Protein AF-A0A8T3LNX6-F1 (afdb_monomer)

Solvent-accessible surface area (backbone atoms only — not comparable to full-atom values): 2894 Å² total; per-residue (Å²): 136,82,63,66,81,80,46,42,68,44,49,55,49,34,37,75,73,48,26,33,44,84,52,99,89,50,77,42,75,33,76,62,20,64,77,40,43,67,66,58,50,50,57,75,64,64,129

Radius of gyration: 10.37 Å; Cα contacts (8 Å, |Δi|>4): 37; chains: 1; bounding box: 26×16×27 Å

Secondary structure (DSSP, 8-state):
---HHHHHHHHHHHHHTTSEEE-SS-EEE-HHHHHTHHHHHHHHH--

Mean predicted aligned error: 3.04 Å

Organism: Escherichia coli (NCBI:txid562)

Structure (mmCIF, N/CA/C/O backbone):
data_AF-A0A8T3LNX6-F1
#
_entry.id   AF-A0A8T3LNX6-F1
#
loop_
_atom_site.group_PDB
_atom_site.id
_atom_site.type_symbol
_atom_site.label_atom_id
_atom_site.label_alt_id
_atom_site.label_comp_id
_atom_site.label_asym_id
_atom_site.label_entity_id
_atom_site.label_seq_id
_atom_site.pdbx_PDB_ins_code
_atom_site.Cartn_x
_atom_site.Cartn_y
_atom_site.Cartn_z
_a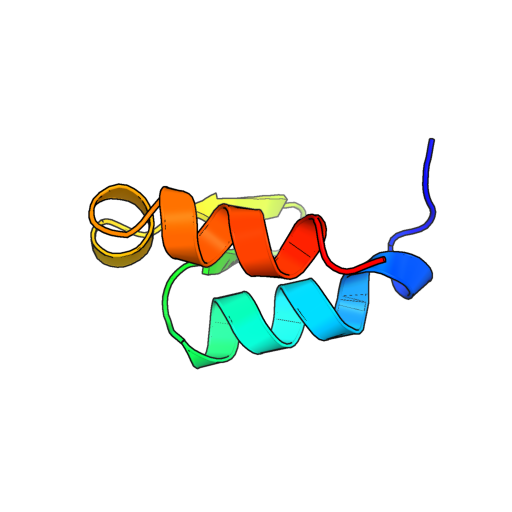tom_site.occupancy
_atom_site.B_iso_or_equiv
_atom_site.auth_seq_id
_atom_site.auth_comp_id
_atom_site.auth_asym_id
_atom_site.auth_atom_id
_atom_site.pdbx_PDB_model_num
ATOM 1 N N . GLY A 1 1 ? 10.703 2.600 -17.146 1.00 72.69 1 GLY A N 1
ATOM 2 C CA . GLY A 1 1 ? 10.079 2.401 -15.826 1.00 72.69 1 GLY A CA 1
ATOM 3 C C . GLY A 1 1 ? 10.155 0.935 -15.461 1.00 72.69 1 GLY A C 1
ATOM 4 O O . GLY A 1 1 ? 10.546 0.145 -16.313 1.00 72.69 1 GLY A O 1
ATOM 5 N N . LEU A 1 2 ? 9.814 0.596 -14.221 1.00 83.56 2 LEU A N 1
ATOM 6 C CA . LEU A 1 2 ? 9.667 -0.784 -13.752 1.00 83.56 2 LEU A CA 1
ATOM 7 C C . LEU A 1 2 ? 8.243 -1.281 -14.066 1.00 83.56 2 LEU A C 1
ATOM 9 O O . LEU A 1 2 ? 7.323 -0.465 -14.076 1.00 83.56 2 LEU A O 1
ATOM 13 N N . CYS A 1 3 ? 8.059 -2.573 -14.358 1.00 89.50 3 CYS A N 1
ATOM 14 C CA . CYS 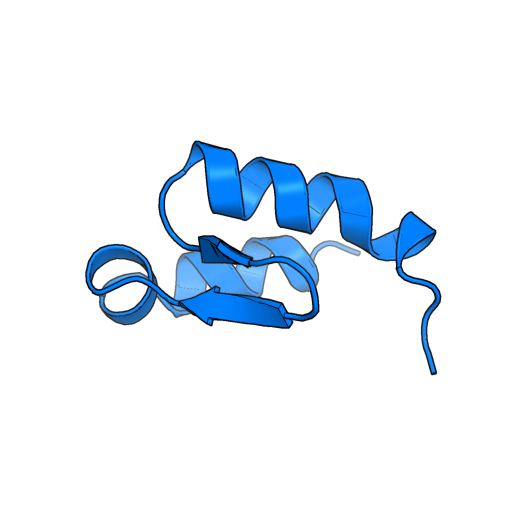A 1 3 ? 6.716 -3.151 -14.515 1.00 89.50 3 CYS A CA 1
ATOM 15 C C . CYS A 1 3 ? 6.078 -3.378 -13.140 1.00 89.50 3 CYS A C 1
ATOM 17 O O . CYS A 1 3 ? 6.786 -3.746 -12.203 1.00 89.50 3 CYS A O 1
ATOM 19 N N . GLU A 1 4 ? 4.758 -3.199 -13.033 1.00 89.06 4 GLU A N 1
ATOM 20 C CA . GLU A 1 4 ? 4.021 -3.433 -11.783 1.00 89.06 4 GLU A CA 1
ATOM 21 C C . GLU A 1 4 ? 4.221 -4.861 -11.273 1.00 89.06 4 GLU A C 1
ATOM 23 O O . GLU A 1 4 ? 4.445 -5.047 -10.084 1.00 89.06 4 GLU A O 1
ATOM 28 N N . ASP A 1 5 ? 4.258 -5.851 -12.169 1.00 92.69 5 ASP A N 1
ATOM 29 C CA . ASP A 1 5 ? 4.462 -7.262 -11.820 1.00 92.69 5 ASP A CA 1
ATOM 30 C C . ASP A 1 5 ? 5.725 -7.507 -10.979 1.00 92.69 5 ASP A C 1
ATOM 32 O O . ASP A 1 5 ? 5.772 -8.451 -10.194 1.00 92.69 5 ASP A O 1
ATOM 36 N N . VAL A 1 6 ? 6.746 -6.652 -11.116 1.00 92.31 6 VAL A N 1
ATOM 37 C CA . VAL A 1 6 ? 7.997 -6.760 -10.352 1.00 92.31 6 VAL A CA 1
ATOM 38 C C . VAL A 1 6 ? 7.814 -6.312 -8.900 1.00 92.31 6 VAL A C 1
ATOM 40 O O . VAL A 1 6 ? 8.482 -6.844 -8.019 1.00 92.31 6 VAL A O 1
ATOM 43 N N . ILE A 1 7 ? 6.921 -5.348 -8.652 1.00 92.00 7 ILE A N 1
ATOM 44 C CA . ILE A 1 7 ? 6.661 -4.774 -7.321 1.00 92.00 7 ILE A CA 1
ATOM 45 C C . ILE A 1 7 ? 5.332 -5.227 -6.710 1.00 92.00 7 ILE A C 1
ATOM 47 O O . ILE A 1 7 ? 4.994 -4.819 -5.599 1.00 92.00 7 ILE A O 1
ATOM 51 N N . ARG A 1 8 ? 4.548 -6.038 -7.432 1.00 95.00 8 ARG A N 1
ATOM 52 C CA . ARG A 1 8 ? 3.240 -6.522 -6.984 1.00 95.00 8 ARG A CA 1
ATOM 53 C C . ARG A 1 8 ? 3.314 -7.260 -5.639 1.00 95.00 8 ARG A C 1
ATOM 55 O O . ARG A 1 8 ? 2.496 -6.939 -4.781 1.00 95.00 8 ARG A O 1
ATOM 62 N N . PRO A 1 9 ? 4.301 -8.144 -5.384 1.00 95.12 9 PRO A N 1
ATOM 63 C CA . PRO A 1 9 ? 4.437 -8.783 -4.074 1.00 95.12 9 PRO A CA 1
ATOM 64 C C . PRO A 1 9 ? 4.618 -7.775 -2.927 1.00 95.12 9 PRO A C 1
ATOM 66 O O . PRO A 1 9 ? 3.990 -7.902 -1.880 1.00 95.12 9 PRO A O 1
ATOM 69 N N . GLN A 1 10 ? 5.437 -6.743 -3.141 1.00 95.56 10 GLN A N 1
ATOM 70 C CA . GLN A 1 10 ? 5.712 -5.682 -2.172 1.00 95.56 10 GLN A CA 1
ATOM 71 C C . GLN A 1 10 ? 4.479 -4.796 -1.948 1.00 95.56 10 GLN A C 1
ATOM 73 O O . GLN A 1 10 ? 4.211 -4.382 -0.821 1.00 95.56 10 GLN A O 1
ATOM 78 N N . LEU A 1 11 ? 3.710 -4.517 -3.007 1.00 95.69 11 LEU A N 1
ATOM 79 C CA . LEU A 1 11 ? 2.434 -3.802 -2.921 1.00 95.69 11 LEU A CA 1
ATOM 80 C C . LEU A 1 11 ? 1.410 -4.588 -2.104 1.00 95.69 11 LEU A C 1
ATOM 82 O O . LEU A 1 11 ? 0.809 -4.025 -1.189 1.00 95.69 11 LEU A O 1
ATOM 86 N N . ASP A 1 12 ? 1.237 -5.875 -2.400 1.00 96.75 12 ASP A N 1
ATOM 87 C CA . ASP A 1 12 ? 0.292 -6.732 -1.685 1.00 96.75 12 ASP A CA 1
ATOM 88 C C . ASP A 1 12 ? 0.680 -6.853 -0.199 1.00 96.75 12 ASP A C 1
ATOM 90 O O . ASP A 1 12 ? -0.188 -6.775 0.673 1.00 96.75 12 ASP A O 1
ATOM 94 N N . GLU A 1 13 ? 1.978 -6.940 0.117 1.00 96.38 13 GLU A N 1
ATOM 95 C CA . GLU A 1 13 ? 2.464 -6.917 1.501 1.00 96.38 13 GLU A CA 1
ATOM 96 C C . GLU A 1 13 ? 2.199 -5.566 2.185 1.00 96.38 13 GLU A C 1
ATOM 98 O O . GLU A 1 13 ? 1.666 -5.523 3.296 1.00 96.38 13 GLU A O 1
ATOM 103 N N . ALA A 1 14 ? 2.479 -4.446 1.515 1.00 97.06 14 ALA A N 1
ATOM 104 C CA . ALA A 1 14 ? 2.204 -3.112 2.044 1.00 97.06 14 ALA A CA 1
ATOM 105 C C . ALA A 1 14 ? 0.700 -2.863 2.283 1.00 97.06 14 ALA A C 1
ATOM 107 O O . ALA A 1 14 ? 0.331 -2.165 3.233 1.00 97.06 14 ALA A O 1
ATOM 108 N N . ILE A 1 15 ? -0.176 -3.438 1.455 1.00 97.50 15 ILE A N 1
ATOM 109 C CA . ILE A 1 15 ? -1.633 -3.402 1.643 1.00 97.50 15 ILE A CA 1
ATOM 110 C C . ILE A 1 15 ? -2.040 -4.289 2.825 1.00 97.50 15 ILE A C 1
ATOM 112 O O . ILE A 1 15 ? -2.807 -3.849 3.682 1.00 97.50 15 ILE A O 1
ATOM 116 N N . ALA A 1 16 ? -1.498 -5.507 2.923 1.00 97.56 16 ALA A N 1
ATOM 117 C CA . ALA A 1 16 ? -1.784 -6.432 4.021 1.00 97.56 16 ALA A CA 1
ATOM 118 C C . ALA A 1 16 ? -1.361 -5.871 5.393 1.00 97.56 16 ALA A C 1
ATOM 120 O O . ALA A 1 16 ? -2.075 -6.046 6.379 1.00 97.56 16 ALA A O 1
ATOM 121 N N . GLN A 1 17 ? -0.244 -5.138 5.446 1.00 96.31 17 GLN A N 1
ATOM 122 C CA . GLN A 1 17 ? 0.234 -4.419 6.637 1.00 96.31 17 GLN A CA 1
ATOM 123 C C . GLN A 1 17 ? -0.564 -3.130 6.928 1.00 96.31 17 GLN A C 1
ATOM 125 O O . GLN A 1 17 ? -0.363 -2.466 7.950 1.00 96.31 17 GLN A O 1
ATOM 130 N N . GLY A 1 18 ? -1.473 -2.740 6.031 1.00 97.25 18 GLY A N 1
ATOM 131 C CA . GLY A 1 18 ? -2.279 -1.528 6.151 1.00 97.25 18 GLY A CA 1
ATOM 132 C C . GLY A 1 18 ? -1.483 -0.238 5.956 1.00 97.25 18 GLY A C 1
ATOM 133 O O . GLY A 1 18 ? -1.904 0.814 6.439 1.00 97.25 18 GLY A O 1
ATOM 134 N N . TYR A 1 19 ? -0.333 -0.294 5.283 1.00 97.81 19 TYR A N 1
ATOM 135 C CA . TYR A 1 19 ? 0.457 0.885 4.922 1.00 97.81 19 TYR A CA 1
ATOM 136 C C . TYR A 1 19 ? -0.076 1.575 3.667 1.00 97.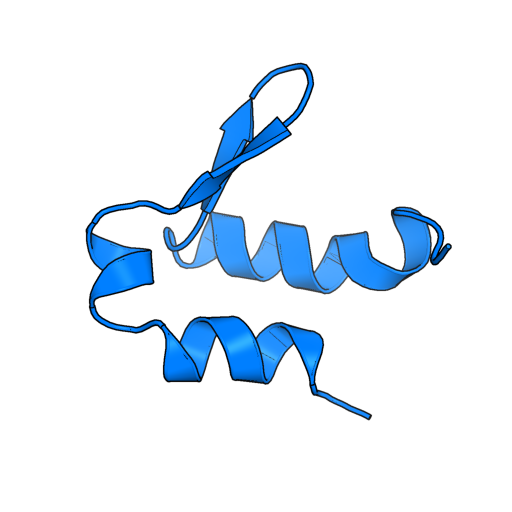81 19 TYR A C 1
ATOM 138 O O . TYR A 1 19 ? -0.034 2.804 3.576 1.00 97.81 19 TYR A O 1
ATOM 146 N N . LEU A 1 20 ? -0.610 0.794 2.727 1.00 97.94 20 LEU A N 1
ATOM 147 C CA . LEU A 1 20 ? -1.211 1.277 1.490 1.00 97.94 20 LEU A CA 1
ATOM 148 C C . LEU A 1 20 ? -2.668 0.830 1.369 1.00 97.94 20 LEU A C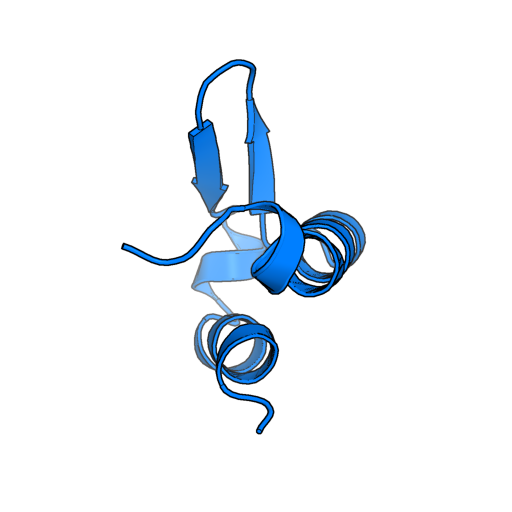 1
ATOM 150 O O . LEU A 1 20 ? -3.090 -0.171 1.940 1.00 97.94 20 LEU A O 1
ATOM 154 N N . THR A 1 21 ? -3.428 1.580 0.580 1.00 97.12 21 THR A N 1
ATOM 155 C CA . THR A 1 21 ? -4.767 1.209 0.114 1.00 97.12 21 THR A CA 1
ATOM 156 C C . THR A 1 21 ? -4.760 1.234 -1.406 1.00 97.12 21 THR A C 1
ATOM 158 O O . THR A 1 21 ? -4.290 2.208 -1.994 1.00 97.12 21 THR A O 1
ATOM 161 N N . GLU A 1 22 ? -5.279 0.192 -2.042 1.00 96.62 22 GLU A N 1
ATOM 162 C CA . GLU A 1 22 ? -5.413 0.130 -3.498 1.00 96.62 22 GLU A CA 1
ATOM 163 C C . GLU A 1 22 ? -6.725 0.792 -3.943 1.00 96.62 22 GLU A C 1
ATOM 165 O O . GLU A 1 22 ? -7.806 0.478 -3.441 1.00 96.62 22 GLU A O 1
ATOM 170 N N . CYS A 1 23 ? -6.617 1.754 -4.856 1.00 94.06 23 CYS A N 1
ATOM 171 C CA . CYS A 1 23 ? -7.723 2.363 -5.591 1.00 94.06 23 CYS A CA 1
ATOM 172 C C . CYS A 1 23 ? -7.670 1.893 -7.053 1.00 94.06 23 CYS A C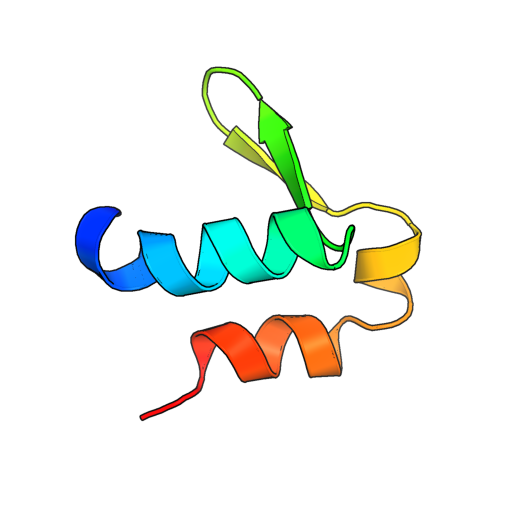 1
ATOM 174 O O . CYS A 1 23 ? -6.704 1.265 -7.469 1.00 94.06 23 CYS A O 1
ATOM 176 N N . ALA A 1 24 ? -8.698 2.216 -7.845 1.00 91.50 24 ALA A N 1
ATOM 177 C CA . ALA A 1 24 ? -8.819 1.718 -9.220 1.00 91.50 24 ALA A CA 1
ATOM 178 C C . ALA A 1 24 ? -7.602 2.029 -10.115 1.00 91.50 24 ALA A C 1
ATOM 180 O O . ALA A 1 24 ? -7.244 1.201 -10.944 1.00 91.50 24 ALA A O 1
ATOM 181 N N . ASP A 1 25 ? -6.968 3.191 -9.923 1.00 92.81 25 ASP A N 1
ATOM 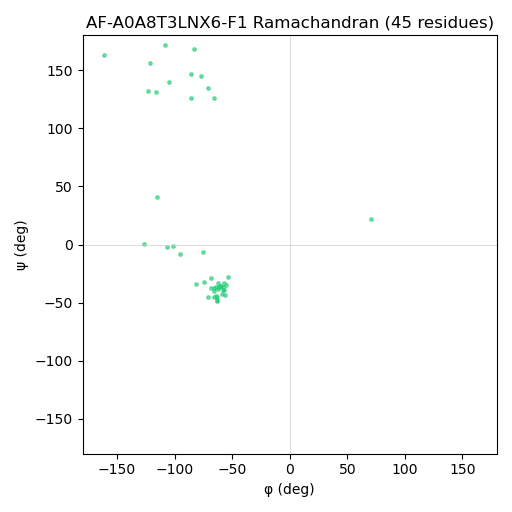182 C CA . ASP A 1 25 ? -5.885 3.678 -10.791 1.00 92.81 25 ASP A CA 1
ATOM 183 C C . ASP A 1 25 ? -4.602 4.057 -10.023 1.00 92.81 25 ASP A C 1
ATOM 185 O O . ASP A 1 25 ? -3.647 4.559 -10.616 1.00 92.81 25 ASP A O 1
ATOM 189 N N . TYR A 1 26 ? -4.583 3.907 -8.693 1.00 92.88 26 TYR A N 1
ATOM 190 C CA . TYR A 1 26 ? -3.465 4.346 -7.849 1.00 92.88 26 TYR A CA 1
ATOM 191 C C . TYR A 1 26 ? -3.460 3.669 -6.475 1.00 92.88 26 TYR A C 1
ATOM 193 O O . TYR A 1 26 ? -4.483 3.184 -5.998 1.00 92.88 26 TYR A O 1
ATOM 201 N N . TRP A 1 27 ? -2.321 3.732 -5.784 1.00 94.88 27 TRP A N 1
ATOM 202 C CA . TRP A 1 27 ? -2.206 3.364 -4.372 1.00 94.88 27 TRP A CA 1
ATOM 203 C C . TRP A 1 27 ? -2.096 4.6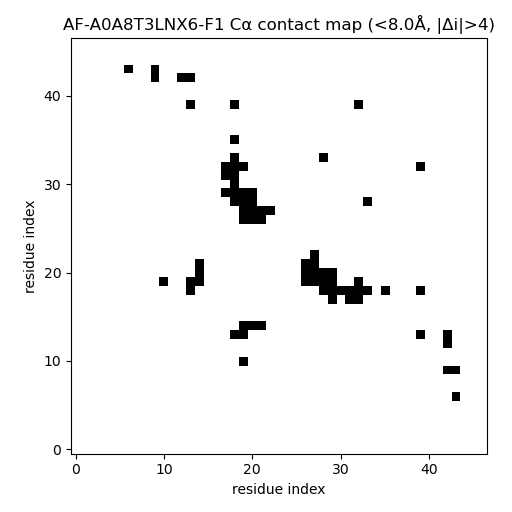11 -3.507 1.00 94.88 27 TRP A C 1
ATOM 205 O O . TRP A 1 27 ? -1.410 5.572 -3.857 1.00 94.88 27 TRP A O 1
ATOM 215 N N . GLN A 1 28 ? -2.762 4.585 -2.360 1.00 97.31 28 GLN A N 1
ATOM 216 C CA . GLN A 1 28 ? -2.763 5.677 -1.400 1.00 97.31 28 GLN A CA 1
ATOM 217 C C . GLN A 1 28 ? -2.120 5.236 -0.092 1.00 97.31 28 GLN A C 1
ATOM 219 O O . GLN A 1 28 ? -2.498 4.214 0.478 1.00 97.31 28 GLN A O 1
ATOM 224 N N . ILE A 1 29 ? -1.187 6.038 0.420 1.00 97.44 29 ILE A N 1
ATOM 225 C CA . ILE A 1 29 ? -0.601 5.809 1.743 1.00 97.44 29 ILE A CA 1
ATOM 226 C C . ILE A 1 29 ? -1.614 6.115 2.850 1.00 97.44 29 ILE A C 1
ATOM 228 O O . ILE A 1 29 ? -2.296 7.145 2.826 1.00 97.44 29 ILE A O 1
ATOM 232 N N . THR A 1 30 ? -1.706 5.224 3.833 1.00 98.00 30 THR A N 1
ATOM 233 C CA . THR A 1 30 ? -2.556 5.408 5.015 1.00 98.00 30 THR A CA 1
ATOM 234 C C . THR A 1 30 ? -1.849 6.264 6.072 1.00 98.00 30 THR A C 1
ATOM 236 O O . THR A 1 30 ? -0.639 6.485 6.015 1.00 98.00 30 THR A O 1
ATOM 239 N N . GLU A 1 31 ? -2.575 6.722 7.096 1.00 97.75 31 GLU A N 1
ATOM 240 C CA . GLU A 1 31 ? -1.946 7.384 8.253 1.00 97.75 31 GLU A CA 1
ATOM 241 C C . GLU A 1 31 ? -0.964 6.452 8.983 1.00 97.75 31 GLU A C 1
ATOM 243 O O . GLU A 1 31 ? 0.099 6.890 9.418 1.00 97.75 31 GLU A O 1
ATOM 248 N N . HIS A 1 32 ? -1.275 5.152 9.047 1.00 97.31 32 HIS A N 1
ATOM 249 C CA . HIS A 1 32 ? -0.368 4.140 9.588 1.00 97.31 32 HIS A CA 1
ATOM 250 C C . HIS A 1 32 ? 0.916 4.043 8.752 1.00 97.31 32 HIS A C 1
ATOM 252 O O . HIS A 1 32 ? 2.011 4.135 9.302 1.00 97.31 32 HIS A O 1
ATOM 258 N N . GLY A 1 33 ? 0.793 3.963 7.423 1.00 97.12 33 GLY A N 1
ATOM 259 C CA . GLY A 1 33 ? 1.938 3.946 6.509 1.00 97.12 33 GLY A CA 1
ATOM 260 C C . GLY A 1 33 ? 2.832 5.180 6.637 1.00 97.12 33 GLY A C 1
ATOM 261 O O . GLY A 1 33 ? 4.051 5.056 6.592 1.00 97.12 33 GLY A O 1
ATOM 262 N N . LYS A 1 34 ? 2.258 6.368 6.874 1.00 97.06 34 LYS A N 1
ATOM 263 C CA . LYS A 1 34 ? 3.043 7.596 7.106 1.00 97.06 34 LYS A CA 1
ATOM 264 C C . LYS A 1 34 ? 3.866 7.538 8.393 1.00 97.06 34 LYS A C 1
ATOM 266 O O . LYS A 1 34 ? 5.004 7.999 8.398 1.00 97.06 34 LYS A O 1
ATOM 271 N N . LEU A 1 35 ? 3.307 6.989 9.475 1.00 97.75 35 LEU A N 1
ATOM 272 C CA . LEU A 1 35 ? 4.018 6.843 10.753 1.00 97.75 35 LEU A CA 1
ATOM 273 C C . LEU A 1 35 ? 5.161 5.820 10.668 1.00 97.75 35 LEU A C 1
ATOM 275 O O . LEU A 1 35 ? 6.163 5.971 11.362 1.00 97.75 35 LEU A O 1
ATOM 279 N N . PHE A 1 36 ? 5.031 4.824 9.788 1.00 95.94 36 PHE A N 1
ATOM 280 C CA . PHE A 1 36 ? 6.010 3.755 9.570 1.00 95.94 36 PHE A CA 1
ATOM 281 C C . PHE A 1 36 ? 6.624 3.809 8.166 1.00 95.94 36 PHE A C 1
ATOM 283 O O . PHE A 1 36 ? 6.848 2.782 7.527 1.00 95.94 36 PHE A O 1
ATOM 290 N N . LEU A 1 37 ? 6.929 5.021 7.688 1.00 95.88 37 LEU A N 1
ATOM 291 C CA . LEU A 1 37 ? 7.416 5.234 6.324 1.00 95.88 37 LEU A CA 1
ATOM 292 C C . LEU A 1 37 ? 8.700 4.451 6.028 1.00 95.88 37 LEU A C 1
ATOM 294 O O . LEU A 1 37 ? 8.841 3.904 4.942 1.00 95.88 37 LEU A O 1
ATOM 298 N N . ASN 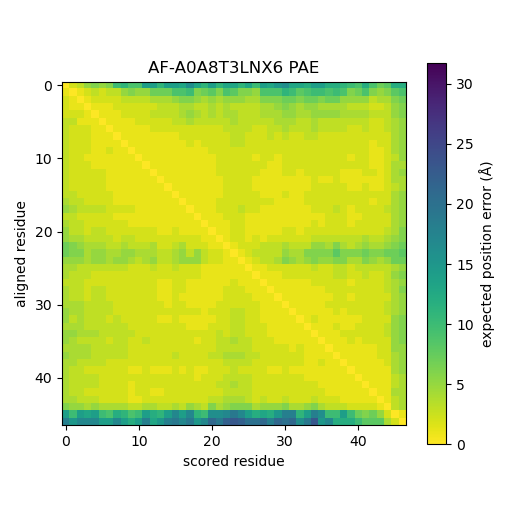A 1 38 ? 9.621 4.363 6.989 1.00 95.44 38 ASN A N 1
ATOM 299 C CA . ASN A 1 38 ? 10.869 3.625 6.790 1.00 95.44 38 ASN A CA 1
ATOM 300 C C . ASN A 1 38 ? 10.610 2.131 6.578 1.00 95.44 38 ASN A C 1
ATOM 302 O O . ASN A 1 38 ? 11.141 1.566 5.631 1.00 95.44 38 ASN A O 1
ATOM 306 N N . SER A 1 39 ? 9.734 1.528 7.382 1.00 94.12 39 SER A N 1
ATOM 307 C CA . SER A 1 39 ? 9.350 0.123 7.227 1.00 94.12 39 SER A CA 1
ATOM 308 C C . SER A 1 39 ? 8.622 -0.128 5.908 1.00 94.12 39 SER A C 1
ATOM 310 O O . SER A 1 39 ? 8.855 -1.147 5.271 1.00 94.12 39 SER A O 1
ATOM 312 N N . LEU A 1 40 ? 7.795 0.822 5.453 1.00 96.12 40 LEU A N 1
ATOM 313 C CA . LEU A 1 40 ? 7.186 0.762 4.124 1.00 96.12 40 LEU A CA 1
ATOM 314 C C . LEU A 1 40 ? 8.245 0.806 3.011 1.00 96.12 40 LEU A C 1
ATOM 316 O O . LEU A 1 40 ? 8.158 0.032 2.066 1.00 96.12 40 LEU A O 1
ATOM 320 N N . LEU A 1 41 ? 9.238 1.693 3.106 1.00 95.06 41 LEU A N 1
ATOM 321 C CA . LEU A 1 41 ? 10.303 1.810 2.105 1.00 95.06 41 LEU A CA 1
ATOM 322 C C . LEU A 1 41 ? 11.185 0.559 2.050 1.00 95.06 41 LEU A C 1
ATOM 324 O O . LEU A 1 41 ? 11.567 0.145 0.960 1.00 95.06 41 LEU A O 1
ATOM 328 N N . GLU A 1 42 ? 11.471 -0.061 3.195 1.00 95.19 42 GLU A N 1
ATOM 329 C CA . GLU A 1 42 ? 12.254 -1.299 3.275 1.00 95.19 42 GLU A CA 1
ATOM 330 C C . GLU A 1 42 ? 11.645 -2.435 2.436 1.00 95.19 42 GLU A C 1
ATOM 332 O O . GLU A 1 42 ? 12.399 -3.188 1.822 1.00 95.19 42 GLU A O 1
ATOM 337 N N . LEU A 1 43 ? 10.312 -2.497 2.302 1.00 93.12 43 LEU A N 1
ATOM 338 C CA . LEU A 1 43 ? 9.635 -3.479 1.441 1.00 93.12 43 LEU A CA 1
ATOM 339 C C . LEU A 1 43 ? 10.057 -3.368 -0.029 1.00 93.12 43 LEU A C 1
ATOM 341 O O . LEU A 1 43 ? 10.171 -4.377 -0.715 1.00 93.12 43 LEU A O 1
ATOM 345 N N . PHE A 1 44 ? 10.309 -2.150 -0.513 1.00 90.94 44 PHE A N 1
ATOM 346 C CA . PHE A 1 44 ? 10.647 -1.872 -1.915 1.00 90.94 44 PHE A CA 1
ATOM 347 C C . PHE A 1 44 ? 12.152 -1.789 -2.180 1.00 90.94 44 PHE A C 1
ATOM 349 O O . PHE A 1 44 ? 12.564 -1.673 -3.333 1.00 90.94 44 PHE A O 1
ATOM 356 N N . LEU A 1 45 ? 12.964 -1.803 -1.124 1.00 89.06 45 LEU A N 1
ATOM 357 C CA . LEU A 1 45 ? 14.421 -1.715 -1.197 1.00 89.06 45 LEU A CA 1
ATOM 358 C C . LEU A 1 45 ? 15.103 -3.080 -1.026 1.00 89.06 45 LEU A C 1
ATOM 360 O O . LEU A 1 45 ? 16.330 -3.140 -1.089 1.00 89.06 45 LEU A O 1
ATOM 364 N N . ALA A 1 46 ? 14.334 -4.151 -0.803 1.00 66.06 46 ALA A N 1
ATOM 365 C CA . ALA A 1 46 ? 14.862 -5.506 -0.748 1.00 66.06 46 ALA A CA 1
ATOM 366 C C . ALA A 1 46 ? 15.415 -5.923 -2.127 1.00 66.06 46 ALA A C 1
ATOM 368 O O . ALA A 1 46 ? 14.727 -5.793 -3.139 1.00 66.06 46 ALA A O 1
ATOM 369 N N . GLU A 1 47 ? 16.677 -6.357 -2.104 1.00 57.09 47 GLU A N 1
ATOM 370 C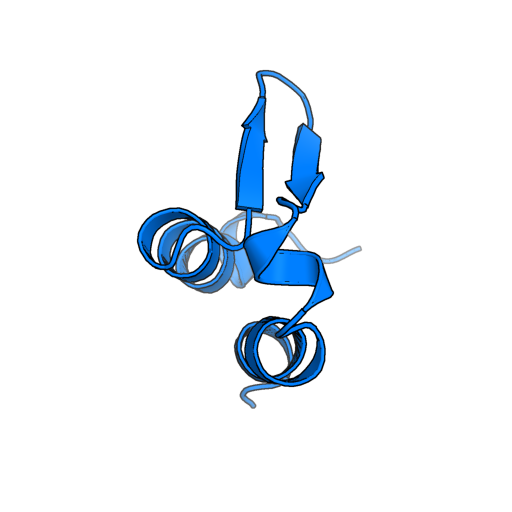 CA . GLU A 1 47 ? 17.601 -6.614 -3.225 1.00 57.09 47 GLU A CA 1
ATOM 371 C C . GLU A 1 47 ? 17.051 -7.489 -4.367 1.00 57.09 47 GLU A C 1
ATOM 373 O O . GLU A 1 47 ? 16.459 -8.556 -4.078 1.00 57.09 47 GLU A O 1
#

pLDDT: mean 93.01, std 7.97, range [57.09, 98.0]

Sequence (47 aa):
GLCEDVIRPQLDEAIAQGYLTECADYWQITEHGKLFLNSLLELFLAE

Nearest PDB structures (foldseek):
  4aih-assembly3_E  TM=7.279E-01  e=7.994E-01  Yersinia pseudotuberculosis YPIII
  3hsr-assembly1_B  TM=7.273E-01  e=9.861E-01  Staphylococcus aureus subsp. aureus str. Newman
  3eco-assembly1_B  TM=7.498E-01  e=3.474E+00  Staphylococcus aureus subsp. aureus Mu50
  1lnw-assembly3_F  TM=7.555E-01  e=6.520E+00  Pseudomonas aeruginosa
  8tlw-assembly1_A  TM=5.130E-01  e=5.669E+00  Escherichia coli K-12

Foldseek 3Di:
DDDCVVCVVLVVVCVVVVQWDDDPPDIDGDPVVVVVVVVSVVSVPDD